Protein AF-A0A6I7WQ16-F1 (afdb_monomer)

Sequence (139 aa):
YTFLRNRENLTNKQEVSLAEMIDLYPTLGQAYRLKELFNDLWSMPDKVSAEAFLKQWCEEVEKSKISAFMKFVKTVRSHWSGIIHFVETKITNGILEGINSKVQLAKRRARGYRNINNFINILYFLCGKLKFDYPLYFT

Foldseek 3Di:
DLLPDQPVPDDPVSVVVVVVCCVVPVLVVLVSVLVNQVVCLLVQPALVSSVVSLVVSLVSQVVSVPPVVVVVSVVCVVCVVVSSVCSPPVDDCVVVVVLVVQLVVLCVVVVHDPDVVVSVVVSCVRPVVDDDPDDPDDD

Mean predicted aligned error: 8.02 Å

pLDDT: mean 89.47, std 9.98, range [49.44, 97.94]

Secondary structure (DSSP, 8-state):
--TTS-GGG--HHHHHHHHHHHHH-HHHHHHHHHHHHHHGGGG-SSHHHHHHHHHHHHHHHHHHT-HHHHHHHHHHHHTHHHHHHHHHH---THHHHHHHHHHHHHHHHTTS-SSHHHHHHHHHHHHS-----------

Structure (mmCIF, N/CA/C/O backbone):
data_AF-A0A6I7WQ16-F1
#
_entry.id   AF-A0A6I7WQ16-F1
#
loop_
_atom_site.group_PDB
_atom_site.id
_atom_site.type_symbol
_atom_site.label_atom_id
_atom_site.label_alt_id
_atom_site.label_comp_id
_atom_site.label_asym_id
_atom_site.label_entity_id
_atom_site.label_seq_id
_atom_site.pdbx_PDB_ins_code
_atom_site.Cartn_x
_atom_site.Cartn_y
_atom_site.Cartn_z
_atom_site.occupancy
_atom_site.B_iso_or_equiv
_atom_site.auth_seq_id
_atom_site.auth_comp_id
_atom_site.auth_asym_id
_atom_site.auth_atom_id
_atom_site.pdbx_PDB_model_num
ATOM 1 N N . TYR A 1 1 ? -16.586 13.324 -0.878 1.00 62.41 1 TYR A N 1
ATOM 2 C CA . TYR A 1 1 ? -16.132 12.051 -0.288 1.00 62.41 1 TYR A CA 1
ATOM 3 C C . TYR A 1 1 ? -15.267 12.328 0.934 1.00 62.41 1 TYR A C 1
ATOM 5 O O . TYR A 1 1 ? -14.096 12.641 0.769 1.00 62.41 1 TYR A O 1
ATOM 13 N N . THR A 1 2 ? -15.846 12.274 2.136 1.00 81.31 2 THR A N 1
ATOM 14 C CA . THR A 1 2 ? -15.153 12.599 3.400 1.00 81.31 2 THR A CA 1
ATOM 15 C C . THR A 1 2 ? -14.212 11.467 3.835 1.00 81.31 2 THR A C 1
ATOM 17 O O . THR A 1 2 ? -13.021 11.690 3.989 1.00 81.31 2 THR A O 1
ATOM 20 N N . PHE A 1 3 ? -14.696 10.222 3.879 1.00 80.44 3 PHE A N 1
ATOM 21 C CA . PHE A 1 3 ? -13.919 9.042 4.301 1.00 80.44 3 PHE A CA 1
ATOM 22 C C . PHE A 1 3 ? -12.762 8.629 3.370 1.00 80.44 3 PHE A C 1
ATOM 24 O O . PHE A 1 3 ? -11.858 7.900 3.780 1.00 80.44 3 PHE A O 1
ATOM 31 N N . LEU A 1 4 ? -12.789 9.062 2.105 1.00 81.12 4 LEU A N 1
ATOM 32 C CA . LEU A 1 4 ? -11.783 8.687 1.099 1.00 81.12 4 LEU A CA 1
ATOM 33 C C . LEU A 1 4 ? -10.587 9.644 1.048 1.00 81.12 4 LEU A C 1
ATOM 35 O O . LEU A 1 4 ? -9.618 9.363 0.351 1.00 81.12 4 LEU A O 1
ATOM 39 N N . ARG A 1 5 ? -10.647 10.775 1.756 1.00 82.56 5 ARG A N 1
ATOM 40 C CA . ARG A 1 5 ? -9.523 11.709 1.866 1.00 82.56 5 ARG A CA 1
ATOM 41 C C . ARG A 1 5 ? -8.640 11.333 3.052 1.00 82.56 5 ARG A C 1
ATOM 43 O O . ARG A 1 5 ? -9.115 10.707 3.997 1.00 82.56 5 ARG A O 1
ATOM 50 N N . ASN A 1 6 ? -7.361 11.699 2.990 1.00 82.44 6 ASN A N 1
ATOM 51 C CA . ASN A 1 6 ? -6.514 11.691 4.183 1.00 82.44 6 ASN A CA 1
ATOM 52 C C . ASN A 1 6 ? -7.039 12.742 5.154 1.00 82.44 6 ASN A C 1
ATOM 54 O O . ASN A 1 6 ? -7.468 13.814 4.713 1.00 82.44 6 ASN A O 1
ATOM 58 N N . ARG A 1 7 ? -6.964 12.448 6.452 1.00 84.19 7 ARG A N 1
ATOM 59 C CA . ARG A 1 7 ? -7.438 13.355 7.499 1.00 84.19 7 ARG A CA 1
ATOM 60 C C . ARG A 1 7 ? -6.824 14.754 7.394 1.00 84.19 7 ARG A C 1
ATOM 62 O O . ARG A 1 7 ? -7.542 15.737 7.489 1.00 84.19 7 ARG A O 1
ATOM 69 N N . GLU A 1 8 ? -5.533 14.827 7.079 1.00 84.75 8 GLU A N 1
ATOM 70 C CA . GLU A 1 8 ? -4.770 16.071 6.868 1.00 84.75 8 GLU A CA 1
ATOM 71 C C . GLU A 1 8 ? -5.319 16.980 5.748 1.00 84.75 8 GLU A C 1
ATOM 73 O O . GLU A 1 8 ? -5.040 18.172 5.719 1.00 84.75 8 GLU A O 1
ATOM 78 N N . ASN A 1 9 ? -6.110 16.423 4.824 1.00 87.81 9 ASN A N 1
ATOM 79 C CA . ASN A 1 9 ? -6.664 17.121 3.662 1.00 87.81 9 ASN A CA 1
ATOM 80 C C . ASN A 1 9 ? -8.165 17.434 3.814 1.00 87.81 9 ASN A C 1
ATOM 82 O O . ASN A 1 9 ? -8.837 17.784 2.832 1.00 87.81 9 ASN A O 1
ATOM 86 N N . LEU A 1 10 ? -8.724 17.243 5.011 1.00 88.44 10 LEU A N 1
ATOM 87 C CA . LEU A 1 10 ? -10.114 17.568 5.305 1.00 88.44 10 LEU A CA 1
ATOM 88 C C . LEU A 1 10 ? -10.255 19.054 5.632 1.00 88.44 10 LEU A C 1
ATOM 90 O O . LEU A 1 10 ? -9.430 19.653 6.311 1.00 88.44 10 LEU A O 1
ATOM 94 N N . THR A 1 11 ? -11.333 19.663 5.145 1.00 91.56 11 THR A N 1
ATOM 95 C CA . THR A 1 11 ? -11.734 20.994 5.614 1.00 91.56 11 THR A CA 1
ATOM 96 C C . THR A 1 11 ? -12.446 20.884 6.962 1.00 91.56 11 THR A C 1
ATOM 98 O O . THR A 1 11 ? -13.041 19.849 7.252 1.00 91.56 11 THR A O 1
ATOM 101 N N . ASN A 1 12 ? -12.514 21.970 7.737 1.00 90.88 12 ASN A N 1
ATOM 102 C CA . ASN A 1 12 ? -13.228 21.979 9.027 1.00 90.88 12 ASN A CA 1
ATOM 103 C C . ASN A 1 12 ? -14.669 21.441 8.917 1.00 90.88 12 ASN A C 1
ATOM 105 O O . ASN A 1 12 ? -15.123 20.673 9.757 1.00 90.88 12 ASN A O 1
ATOM 109 N N . LYS A 1 13 ? -15.390 21.785 7.838 1.00 91.50 13 LYS A N 1
ATOM 110 C CA . LYS A 1 13 ? -16.747 21.260 7.581 1.00 91.50 13 LYS A CA 1
ATOM 111 C C . LYS A 1 13 ? -16.756 19.743 7.364 1.00 91.50 13 LYS A C 1
ATOM 113 O O . LYS A 1 13 ? -17.695 19.064 7.763 1.00 91.50 13 LYS A O 1
ATOM 118 N N . GLN A 1 14 ? -15.731 19.220 6.696 1.00 90.75 14 GLN A N 1
ATOM 119 C CA . GLN A 1 14 ? -15.580 17.791 6.445 1.00 90.75 14 GLN A CA 1
ATOM 120 C C . GLN A 1 14 ? -15.173 17.033 7.709 1.00 90.75 14 GLN A C 1
ATOM 122 O O . GLN A 1 14 ? -15.649 15.920 7.893 1.00 90.75 14 GLN A O 1
ATOM 127 N N . GLU A 1 15 ? -14.354 17.619 8.583 1.00 89.94 15 GLU A N 1
ATOM 128 C CA . GLU A 1 15 ? -14.010 17.014 9.874 1.00 89.94 15 GLU A CA 1
ATOM 129 C C . GLU A 1 15 ? -15.222 16.891 10.798 1.00 89.94 15 GLU A C 1
ATOM 131 O O . GLU A 1 15 ? -15.435 15.826 11.372 1.00 89.94 15 GLU A O 1
ATOM 136 N N . VAL A 1 16 ? -16.054 17.935 10.889 1.00 91.50 16 VAL A N 1
ATOM 137 C CA . VAL A 1 16 ? -17.304 17.881 11.667 1.00 91.50 16 VAL A CA 1
ATOM 138 C C . VAL A 1 16 ? -18.223 16.789 11.121 1.00 91.50 16 VAL A C 1
ATOM 140 O O . VAL A 1 16 ? -18.650 15.909 11.860 1.00 91.50 16 VAL A O 1
ATOM 143 N N . SER A 1 17 ? -18.439 16.777 9.803 1.00 90.38 17 SER A N 1
ATOM 144 C CA . SER A 1 17 ? -19.248 15.742 9.152 1.00 90.38 17 SER A CA 1
ATOM 145 C C . SER A 1 17 ? -18.672 14.333 9.347 1.00 90.38 17 SER A C 1
ATOM 147 O O . SER A 1 17 ? -19.431 13.376 9.481 1.00 90.38 17 SER A O 1
ATOM 149 N N . LEU A 1 18 ? -17.344 14.184 9.367 1.00 90.94 18 LEU A N 1
ATOM 150 C CA . LEU A 1 18 ? -16.688 12.909 9.643 1.00 90.94 18 LEU A CA 1
ATOM 151 C C . LEU A 1 18 ? -16.977 12.445 11.073 1.00 90.94 18 LEU A C 1
ATOM 153 O O . LEU A 1 18 ? -17.331 11.285 11.255 1.00 90.94 18 LEU A O 1
ATOM 157 N N . ALA A 1 19 ? -16.835 13.333 12.059 1.00 90.50 19 ALA A N 1
ATOM 158 C CA . ALA A 1 19 ? -17.095 13.021 13.461 1.00 90.50 19 ALA A CA 1
ATOM 159 C C . ALA A 1 19 ? -18.548 12.567 13.667 1.00 90.50 19 ALA A C 1
ATOM 161 O O . ALA A 1 19 ? -18.779 11.485 14.199 1.00 90.50 19 ALA A O 1
ATOM 162 N N . GLU A 1 20 ? -19.511 13.315 13.122 1.00 92.12 20 GLU A N 1
ATOM 163 C CA . GLU A 1 20 ? -20.933 12.952 13.168 1.00 92.12 20 GLU A CA 1
ATOM 164 C C . GLU A 1 20 ? -21.195 11.568 12.554 1.00 92.12 20 GLU A C 1
ATOM 166 O O . GLU A 1 20 ? -21.919 10.748 13.115 1.00 92.12 20 GLU A O 1
ATOM 171 N N . MET A 1 21 ? -20.589 11.269 11.401 1.00 90.94 21 MET A N 1
ATOM 172 C CA . MET A 1 21 ? -20.777 9.977 10.737 1.00 90.94 21 MET A CA 1
ATOM 173 C C . MET A 1 21 ? -20.116 8.818 11.494 1.00 90.94 21 MET A C 1
ATOM 175 O O . MET A 1 21 ? -20.630 7.702 11.445 1.00 90.94 21 MET A O 1
ATOM 179 N N . ILE A 1 22 ? -18.988 9.051 12.167 1.00 92.81 22 ILE A N 1
ATOM 180 C CA . ILE A 1 22 ? -18.328 8.043 13.008 1.00 92.81 22 ILE A CA 1
ATOM 181 C C . ILE A 1 22 ? -19.221 7.683 14.200 1.00 92.81 22 ILE A C 1
ATOM 183 O O . ILE A 1 22 ? -19.373 6.494 14.490 1.00 92.81 22 ILE A O 1
ATOM 187 N N . ASP A 1 23 ? -19.851 8.681 14.821 1.00 92.00 23 ASP A N 1
ATOM 188 C CA . ASP A 1 23 ? -20.759 8.482 15.954 1.00 92.00 23 ASP A CA 1
ATOM 189 C C . ASP A 1 23 ? -22.047 7.760 15.533 1.00 92.00 23 ASP A C 1
ATOM 191 O O . ASP A 1 23 ? -22.491 6.823 16.198 1.00 92.00 23 ASP A O 1
ATOM 195 N N . LEU A 1 24 ? -22.629 8.145 14.392 1.00 94.25 24 LEU A N 1
ATOM 196 C CA . LEU A 1 24 ? -23.855 7.533 13.867 1.00 94.25 24 LEU A CA 1
ATOM 197 C C . LEU A 1 24 ? -23.642 6.107 13.341 1.00 94.25 24 LEU A C 1
ATOM 199 O O . LEU A 1 24 ? -24.557 5.284 13.394 1.00 94.25 24 LEU A O 1
ATOM 203 N N . TYR A 1 25 ? -22.449 5.802 12.820 1.00 94.19 25 TYR A N 1
ATOM 204 C CA . TYR A 1 25 ? -22.138 4.520 12.188 1.00 94.19 25 TYR A CA 1
ATOM 205 C C . TYR A 1 25 ? -20.853 3.908 12.772 1.00 94.19 25 TYR A C 1
ATOM 207 O O . TYR A 1 25 ? -19.799 3.941 12.128 1.00 94.19 25 TYR A O 1
ATOM 215 N N . PRO A 1 26 ? -20.922 3.246 13.943 1.00 91.88 26 PRO A N 1
ATOM 216 C CA . PRO A 1 26 ? -19.742 2.725 14.640 1.00 91.88 26 PRO A CA 1
ATOM 217 C C . PRO A 1 26 ? -18.888 1.763 13.803 1.00 91.88 26 PRO A C 1
ATOM 219 O O . PRO A 1 26 ? -17.659 1.802 13.852 1.00 91.88 26 PRO A O 1
ATOM 222 N N . THR A 1 27 ? -19.512 0.916 12.976 1.00 92.94 27 THR A N 1
ATOM 223 C CA . THR A 1 27 ? -18.785 0.015 12.063 1.00 92.94 27 THR A CA 1
ATOM 224 C C . THR A 1 27 ? -17.989 0.788 11.011 1.00 92.94 27 THR A C 1
ATOM 226 O O . THR A 1 27 ? -16.873 0.395 10.668 1.00 92.94 27 THR A O 1
ATOM 229 N N . LEU A 1 28 ? -18.538 1.897 10.512 1.00 91.88 28 LEU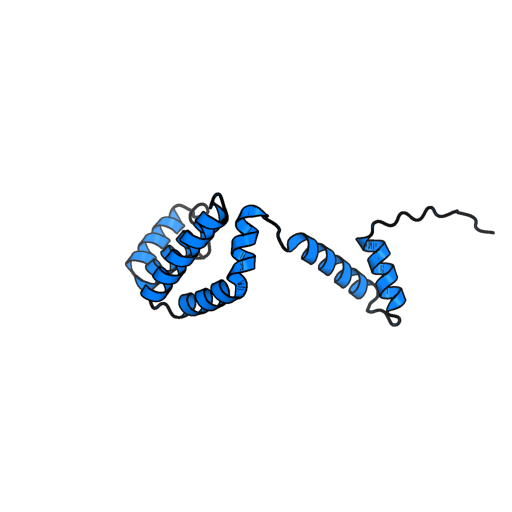 A N 1
ATOM 230 C CA . LEU A 1 28 ? -17.859 2.769 9.558 1.00 91.88 28 LEU A CA 1
ATOM 231 C C . LEU A 1 28 ? -16.724 3.540 10.236 1.00 91.88 28 LEU A C 1
ATOM 233 O O . LEU A 1 28 ? -15.642 3.652 9.663 1.00 91.88 28 LEU A O 1
ATOM 237 N N . GLY A 1 29 ? -16.929 3.986 11.477 1.00 92.75 29 GLY A N 1
ATOM 238 C CA . GLY A 1 29 ? -15.871 4.567 12.299 1.00 92.75 29 GLY A CA 1
ATOM 239 C C . GLY A 1 29 ? -14.713 3.604 12.547 1.00 92.75 29 GLY A C 1
ATOM 240 O O . GLY A 1 29 ? -13.551 3.964 12.351 1.00 92.75 29 GLY A O 1
ATOM 241 N N . GLN A 1 30 ? -15.014 2.344 12.868 1.00 94.12 30 GLN A N 1
ATOM 242 C CA . GLN A 1 30 ? -14.005 1.298 13.020 1.00 94.12 30 GLN A CA 1
ATOM 243 C C . GLN A 1 30 ? -13.237 1.051 11.714 1.00 94.12 30 GLN A C 1
ATOM 245 O O . GLN A 1 30 ? -12.009 0.958 11.738 1.00 94.12 30 GLN A O 1
ATOM 250 N N . ALA A 1 31 ? -13.938 0.978 10.577 1.00 93.75 31 ALA A N 1
ATOM 251 C CA . ALA A 1 31 ? -13.316 0.840 9.260 1.00 93.75 31 ALA A CA 1
ATOM 252 C C . ALA A 1 31 ? -12.390 2.023 8.944 1.00 93.75 31 ALA A C 1
ATOM 254 O O . ALA A 1 31 ? -11.259 1.828 8.500 1.00 93.75 31 ALA A O 1
ATOM 255 N N . TYR A 1 32 ? -12.850 3.248 9.207 1.00 92.81 32 TYR A N 1
ATOM 256 C CA . TYR A 1 32 ? -12.063 4.456 8.995 1.00 92.81 32 TYR A CA 1
ATOM 257 C C . TYR A 1 32 ? -10.793 4.454 9.849 1.00 92.81 32 TYR A C 1
ATOM 259 O O . TYR A 1 32 ? -9.706 4.651 9.313 1.00 92.81 32 TYR A O 1
ATOM 267 N N . ARG A 1 33 ? -10.906 4.130 11.144 1.00 93.00 33 ARG A N 1
ATOM 268 C CA . ARG A 1 33 ? -9.750 4.001 12.043 1.00 93.00 33 ARG A CA 1
ATOM 269 C C . ARG A 1 33 ? -8.723 3.003 11.507 1.00 93.00 33 ARG A C 1
ATOM 271 O O . ARG A 1 33 ? -7.540 3.314 11.481 1.00 93.00 33 ARG A O 1
ATOM 278 N N . LEU A 1 34 ? -9.164 1.820 11.073 1.00 95.25 34 LEU A N 1
ATOM 279 C CA . LEU A 1 34 ? -8.271 0.785 10.538 1.00 95.25 34 LEU A CA 1
ATOM 280 C C . LEU A 1 34 ? -7.574 1.229 9.245 1.00 95.25 34 LEU A C 1
ATOM 282 O O . LEU A 1 34 ? -6.403 0.904 9.050 1.00 95.25 34 LEU A O 1
ATOM 286 N N . LYS A 1 35 ? -8.277 1.970 8.380 1.00 93.75 35 LYS A N 1
ATOM 287 C CA . LYS A 1 35 ? -7.716 2.555 7.153 1.00 93.75 35 LYS A CA 1
ATOM 288 C C . LYS A 1 35 ? -6.671 3.624 7.462 1.00 93.75 35 LYS A C 1
ATOM 290 O O . LYS A 1 35 ? -5.607 3.587 6.860 1.00 93.75 35 LYS A O 1
ATOM 295 N N . GLU A 1 36 ? -6.951 4.538 8.389 1.00 92.25 36 GLU A N 1
ATOM 296 C CA . GLU A 1 36 ? -5.975 5.559 8.788 1.00 92.25 36 GLU A CA 1
ATOM 297 C C . GLU A 1 36 ? -4.746 4.915 9.435 1.00 92.25 36 GLU A C 1
ATOM 299 O O . GLU A 1 36 ? -3.634 5.203 9.013 1.00 92.25 36 GLU A O 1
ATOM 304 N N . LEU A 1 37 ? -4.942 3.967 10.360 1.00 94.12 37 LEU A N 1
ATOM 305 C CA . LEU A 1 37 ? -3.846 3.245 11.010 1.00 94.12 37 LEU A CA 1
ATOM 306 C C . LEU A 1 37 ? -2.944 2.543 9.986 1.00 94.12 37 LEU A C 1
ATOM 308 O O . LEU A 1 37 ? -1.731 2.579 10.113 1.00 94.12 37 LEU A O 1
ATOM 312 N N . PHE A 1 38 ? -3.508 1.940 8.934 1.00 95.12 38 PHE A N 1
ATOM 313 C CA . PHE A 1 38 ? -2.711 1.262 7.904 1.00 95.12 38 PHE A CA 1
ATOM 314 C C . PHE A 1 38 ? -1.670 2.179 7.238 1.00 95.12 38 PHE A C 1
ATOM 316 O O . PHE A 1 38 ? -0.617 1.695 6.830 1.00 95.12 38 PHE A O 1
ATOM 323 N N . ASN A 1 39 ? -1.929 3.489 7.141 1.00 92.25 39 ASN A N 1
ATOM 324 C CA . ASN A 1 39 ? -0.992 4.433 6.527 1.00 92.25 39 ASN A CA 1
ATOM 325 C C . ASN A 1 39 ? 0.310 4.595 7.324 1.00 92.25 39 ASN A C 1
ATOM 327 O O . ASN A 1 39 ? 1.339 4.910 6.724 1.00 92.25 39 ASN A O 1
ATOM 331 N N . ASP A 1 40 ? 0.297 4.318 8.631 1.00 93.31 40 ASP A N 1
ATOM 332 C CA . ASP A 1 40 ? 1.485 4.412 9.488 1.00 93.31 40 ASP A CA 1
ATOM 333 C C . ASP A 1 40 ? 2.579 3.418 9.071 1.00 93.31 40 ASP A C 1
ATOM 335 O O . ASP A 1 40 ? 3.765 3.669 9.293 1.00 93.31 40 ASP A O 1
ATOM 339 N N . LEU A 1 41 ? 2.204 2.334 8.377 1.00 95.38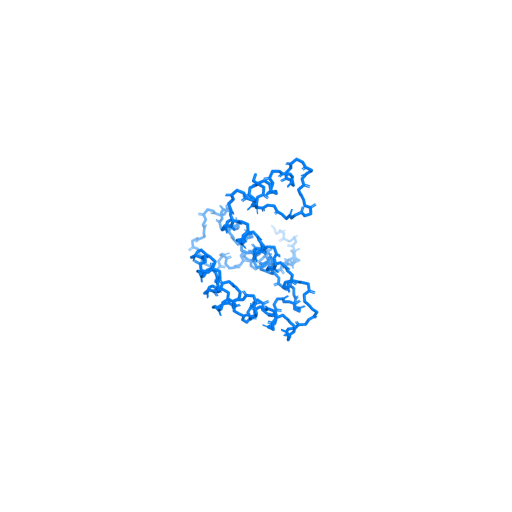 41 LEU A N 1
ATOM 340 C CA . LEU A 1 41 ? 3.128 1.362 7.788 1.00 95.38 41 LEU A CA 1
ATOM 341 C C . LEU A 1 41 ? 4.225 2.034 6.953 1.00 95.38 41 LEU A C 1
ATOM 343 O O . LEU A 1 41 ? 5.380 1.609 6.970 1.00 95.38 41 LEU A O 1
ATOM 347 N N . TRP A 1 42 ? 3.875 3.084 6.208 1.00 91.56 42 TRP A N 1
ATOM 348 C CA . TRP A 1 42 ? 4.797 3.738 5.279 1.00 91.56 42 TRP A CA 1
ATOM 349 C C . TRP A 1 42 ? 5.855 4.598 5.972 1.00 91.56 42 TRP A C 1
ATOM 351 O O . TRP A 1 42 ? 6.882 4.903 5.353 1.00 91.56 42 TRP A O 1
ATOM 361 N N . SER A 1 43 ? 5.620 4.927 7.242 1.00 92.19 43 SER A N 1
ATOM 362 C CA . SER A 1 43 ? 6.501 5.705 8.114 1.00 92.19 43 SER A CA 1
ATOM 363 C C . SER A 1 43 ? 7.377 4.825 9.013 1.00 92.19 43 SER A C 1
ATOM 365 O O . SER A 1 43 ? 8.142 5.354 9.817 1.00 92.19 43 SER A O 1
ATOM 367 N N . MET A 1 44 ? 7.281 3.494 8.897 1.00 95.06 44 MET A N 1
ATOM 368 C CA . MET A 1 44 ? 8.103 2.569 9.679 1.00 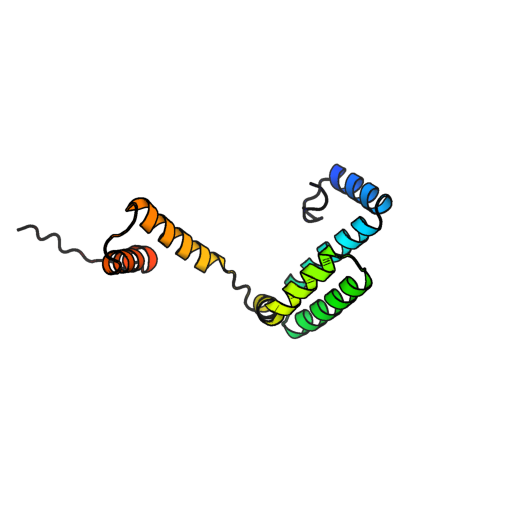95.06 44 MET A CA 1
ATOM 369 C C . MET A 1 44 ? 9.590 2.699 9.308 1.00 95.06 44 MET A C 1
ATOM 371 O O . MET A 1 44 ? 9.909 2.829 8.122 1.00 95.06 44 MET A O 1
ATOM 375 N N . PRO A 1 45 ? 10.503 2.658 10.298 1.00 93.31 45 PRO A N 1
ATOM 376 C CA . PRO A 1 45 ? 11.922 2.943 10.076 1.00 93.31 45 PRO A CA 1
ATOM 377 C C . PRO A 1 45 ? 12.660 1.829 9.324 1.00 93.31 45 PRO A C 1
ATOM 379 O O . PRO A 1 45 ? 13.615 2.104 8.602 1.00 93.31 45 PRO A O 1
ATOM 382 N N . ASP A 1 46 ? 12.223 0.581 9.482 1.00 94.56 46 ASP A N 1
ATOM 383 C CA . ASP A 1 46 ? 12.884 -0.603 8.939 1.00 94.56 46 ASP A CA 1
ATOM 384 C C . ASP A 1 46 ? 11.882 -1.747 8.701 1.00 94.56 46 ASP A C 1
ATOM 386 O O . ASP A 1 46 ? 10.723 -1.696 9.134 1.00 94.56 46 ASP A O 1
ATOM 390 N N . LYS A 1 47 ? 12.331 -2.799 8.005 1.00 95.75 4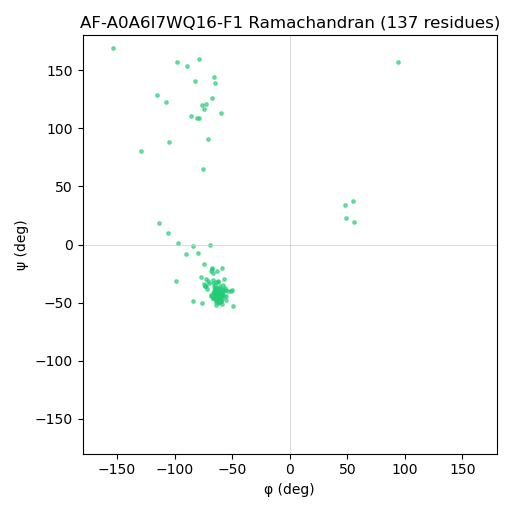7 LYS A N 1
ATOM 391 C CA . LYS A 1 47 ? 11.500 -3.969 7.678 1.00 95.75 47 LYS A CA 1
ATOM 392 C C . LYS A 1 47 ? 10.974 -4.714 8.900 1.00 95.75 47 LYS A C 1
ATOM 394 O O . LYS A 1 47 ? 9.835 -5.165 8.861 1.00 95.75 47 LYS A O 1
ATOM 399 N N . VAL A 1 48 ? 11.767 -4.846 9.962 1.00 96.62 48 VAL A N 1
ATOM 400 C CA . VAL A 1 48 ? 11.371 -5.582 11.173 1.00 96.62 48 VAL A CA 1
ATOM 401 C C . VAL A 1 48 ? 10.232 -4.844 11.869 1.00 96.62 48 VAL A C 1
ATOM 403 O O . VAL A 1 48 ? 9.207 -5.448 12.193 1.00 96.62 48 VAL A O 1
ATOM 406 N N . SER A 1 49 ? 10.370 -3.526 12.019 1.00 96.69 49 SER A N 1
ATOM 407 C CA . SER A 1 49 ? 9.317 -2.660 12.559 1.00 96.69 49 SER A CA 1
ATOM 408 C C . SER A 1 49 ? 8.038 -2.733 11.716 1.00 96.69 49 SER A C 1
ATOM 410 O O . SER A 1 49 ? 6.940 -2.885 12.255 1.00 96.69 49 SER A O 1
ATOM 412 N N . ALA A 1 50 ? 8.170 -2.704 10.386 1.00 97.06 50 ALA A N 1
ATOM 413 C CA . ALA A 1 50 ? 7.035 -2.824 9.477 1.00 97.06 50 ALA A CA 1
ATOM 414 C C . ALA A 1 50 ? 6.344 -4.192 9.532 1.00 97.06 50 ALA A C 1
ATOM 416 O O . ALA A 1 50 ? 5.117 -4.250 9.497 1.00 97.06 50 ALA A O 1
ATOM 417 N N . GLU A 1 51 ? 7.095 -5.289 9.638 1.00 97.50 51 GLU A N 1
ATOM 418 C CA . GLU A 1 51 ? 6.537 -6.638 9.773 1.00 97.50 51 GLU A CA 1
ATOM 419 C C . GLU A 1 51 ? 5.748 -6.794 11.069 1.00 97.50 51 GLU A C 1
ATOM 421 O O . GLU A 1 51 ? 4.619 -7.294 11.048 1.00 97.50 51 GLU A O 1
ATOM 426 N N . ALA A 1 52 ? 6.317 -6.335 12.187 1.00 97.75 52 ALA A N 1
ATOM 427 C CA . ALA A 1 52 ? 5.655 -6.361 13.485 1.00 97.75 52 ALA A CA 1
ATOM 428 C C . ALA A 1 52 ? 4.353 -5.548 13.454 1.00 97.75 52 ALA A C 1
ATOM 430 O O . ALA A 1 52 ? 3.292 -6.056 13.832 1.00 97.75 52 ALA A O 1
ATOM 431 N N . PHE A 1 53 ? 4.420 -4.325 12.921 1.00 97.88 53 PHE A N 1
ATOM 432 C CA . PHE A 1 53 ? 3.262 -3.455 12.752 1.00 97.88 53 PHE A CA 1
ATOM 433 C C . PHE A 1 53 ? 2.184 -4.095 11.868 1.00 97.88 53 PHE A C 1
ATOM 435 O O . PHE A 1 53 ? 1.020 -4.186 12.261 1.00 97.88 53 PHE A O 1
ATOM 442 N N . LEU A 1 54 ? 2.558 -4.578 10.679 1.00 97.50 54 LEU A N 1
ATOM 443 C CA . LEU A 1 54 ? 1.615 -5.124 9.704 1.00 97.50 54 LEU A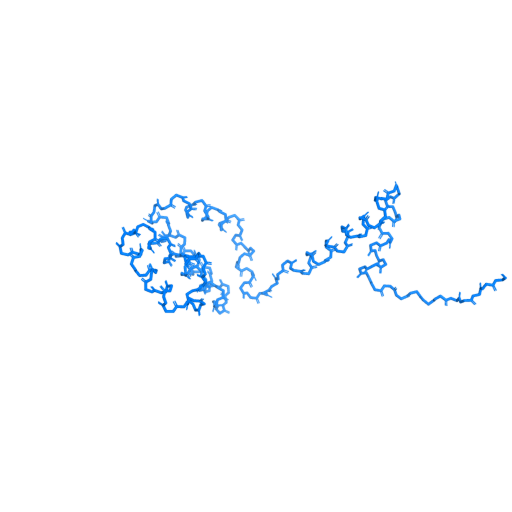 CA 1
ATOM 444 C C . LEU A 1 54 ? 0.929 -6.388 10.229 1.00 97.50 54 LEU A C 1
ATOM 446 O O . LEU A 1 54 ? -0.257 -6.605 9.966 1.00 97.50 54 LEU A O 1
ATOM 450 N N . LYS A 1 55 ? 1.652 -7.205 11.006 1.00 97.88 55 LYS A N 1
ATOM 451 C CA . LYS A 1 55 ? 1.095 -8.387 11.666 1.00 97.88 55 LYS A CA 1
ATOM 452 C C . LYS A 1 55 ? 0.028 -7.989 12.682 1.00 97.88 55 LYS A C 1
ATOM 454 O O . LYS A 1 55 ? -1.097 -8.479 12.588 1.00 97.88 55 LYS A O 1
ATOM 459 N N . GLN A 1 56 ? 0.352 -7.064 13.585 1.00 97.75 56 GLN A N 1
ATOM 460 C CA . GLN A 1 56 ? -0.592 -6.560 14.583 1.00 97.75 56 GLN A CA 1
ATOM 461 C C . GLN A 1 56 ? -1.822 -5.928 13.920 1.00 97.75 56 GLN A C 1
ATOM 463 O O . GLN A 1 56 ? -2.957 -6.194 14.313 1.00 97.75 56 GLN A O 1
ATOM 468 N N . TRP A 1 57 ? -1.612 -5.138 12.868 1.00 97.94 57 TRP A N 1
ATOM 469 C CA . TRP A 1 57 ? -2.701 -4.525 12.119 1.00 97.94 57 TRP A CA 1
ATOM 470 C C . TRP A 1 57 ? -3.632 -5.576 11.488 1.00 97.94 57 TRP A C 1
ATOM 472 O O . TRP A 1 57 ? -4.854 -5.445 11.574 1.00 97.94 57 TRP A O 1
ATOM 482 N N . CYS A 1 58 ? -3.088 -6.658 10.914 1.00 97.62 58 CYS A N 1
ATOM 483 C CA . CYS A 1 58 ? -3.902 -7.751 10.371 1.00 97.62 58 CYS A CA 1
ATOM 484 C C . CYS A 1 58 ? -4.754 -8.432 11.455 1.00 97.62 58 CYS A C 1
ATOM 486 O O . CYS A 1 58 ? -5.923 -8.730 11.209 1.00 97.62 58 CYS A O 1
ATOM 488 N N . GLU A 1 59 ? -4.197 -8.654 12.647 1.00 96.94 59 GLU A N 1
ATOM 489 C CA . GLU A 1 59 ? -4.925 -9.235 13.783 1.00 96.94 59 GLU A CA 1
ATOM 490 C C . GLU A 1 59 ? -6.073 -8.320 14.248 1.00 96.94 59 GLU A C 1
ATOM 492 O O . GLU A 1 59 ? -7.189 -8.784 14.486 1.00 96.94 59 GLU A O 1
ATOM 497 N N . GLU A 1 60 ? -5.842 -7.006 14.323 1.00 96.44 60 GLU A N 1
ATOM 498 C CA . GLU A 1 60 ? -6.875 -6.018 14.669 1.00 96.44 60 GLU A CA 1
ATOM 499 C C . GLU A 1 60 ? -8.013 -5.973 13.640 1.00 96.44 60 GLU A C 1
ATOM 501 O O . GLU A 1 60 ? -9.196 -5.875 13.992 1.00 96.44 60 GLU A O 1
ATOM 506 N N . VAL A 1 61 ? -7.681 -6.102 12.355 1.00 96.75 61 VAL A N 1
ATOM 507 C CA . VAL A 1 61 ? -8.680 -6.210 11.291 1.00 96.75 61 VAL A CA 1
ATOM 508 C C . VAL A 1 61 ? -9.515 -7.479 11.437 1.00 96.75 61 VAL A C 1
ATOM 510 O O . VAL A 1 61 ? -10.740 -7.414 11.319 1.00 96.75 61 VAL A O 1
ATOM 513 N N . GLU A 1 62 ? -8.898 -8.626 11.707 1.00 94.94 62 GLU A N 1
ATOM 514 C CA . GLU A 1 62 ? -9.622 -9.890 11.883 1.00 94.94 62 GLU A CA 1
ATOM 515 C C . GLU A 1 62 ? -10.584 -9.825 13.081 1.00 94.94 62 GLU A C 1
ATOM 517 O O . GLU A 1 62 ? -11.742 -10.239 12.965 1.00 94.94 62 GLU A O 1
ATOM 522 N N . LYS A 1 63 ? -10.171 -9.193 14.190 1.00 95.56 63 LYS A N 1
ATOM 523 C CA . LYS A 1 63 ? -11.038 -8.934 15.356 1.00 95.56 63 LYS A CA 1
ATOM 524 C C . LYS A 1 63 ? -12.227 -8.025 15.031 1.00 95.56 63 LYS A C 1
ATOM 526 O O . LYS A 1 63 ? -13.297 -8.200 15.611 1.00 95.56 63 LYS A O 1
ATOM 531 N N . SER A 1 64 ? -12.072 -7.084 14.094 1.00 94.06 64 SER A N 1
ATOM 532 C CA . SER A 1 64 ? -13.142 -6.150 13.705 1.00 94.06 64 SER A CA 1
ATOM 533 C C . SER A 1 64 ? -14.324 -6.816 12.990 1.00 94.06 64 SER A C 1
ATOM 535 O O . SER A 1 64 ? -15.409 -6.239 12.944 1.00 94.06 64 SER A O 1
ATOM 537 N N . LYS A 1 65 ? -14.125 -8.014 12.414 1.00 93.06 65 LYS A N 1
ATOM 538 C CA . LYS A 1 65 ? -15.125 -8.773 11.634 1.00 93.06 65 LYS A CA 1
ATOM 539 C C . LYS A 1 65 ? -15.728 -8.012 10.440 1.00 93.06 65 LYS A C 1
ATOM 541 O O . LYS A 1 65 ? -16.763 -8.408 9.905 1.00 93.06 65 LYS A O 1
ATOM 546 N N . ILE A 1 66 ? -15.066 -6.958 9.956 1.00 96.00 66 ILE A N 1
ATOM 547 C CA . ILE A 1 66 ? -15.504 -6.199 8.778 1.00 96.00 66 ILE A CA 1
ATOM 548 C C . ILE A 1 66 ? -15.114 -6.974 7.514 1.00 96.00 66 ILE A C 1
ATOM 550 O O . ILE A 1 66 ? -13.942 -7.055 7.145 1.00 96.00 66 ILE A O 1
ATOM 554 N N . SER A 1 67 ? -16.105 -7.543 6.822 1.00 94.81 67 SER A N 1
ATOM 555 C CA . SER A 1 67 ? -15.893 -8.469 5.695 1.00 94.81 67 SER A CA 1
ATOM 556 C C . SER A 1 67 ? -15.024 -7.901 4.567 1.00 94.81 67 SER A C 1
ATOM 558 O O . SER A 1 67 ? -14.174 -8.612 4.028 1.00 94.81 67 SER A O 1
ATOM 560 N N . ALA A 1 68 ? -15.189 -6.618 4.236 1.00 94.19 68 ALA A N 1
ATOM 561 C CA . ALA A 1 68 ? -14.376 -5.935 3.232 1.00 94.19 68 ALA A CA 1
ATOM 562 C C . ALA A 1 68 ? -12.892 -5.863 3.635 1.00 94.19 68 ALA A C 1
ATOM 564 O O . ALA A 1 68 ? -12.016 -6.145 2.820 1.00 94.19 68 ALA A O 1
ATOM 565 N N . PHE A 1 69 ? -12.606 -5.569 4.904 1.00 95.56 69 PHE A N 1
ATOM 566 C CA . PHE A 1 69 ? -11.237 -5.494 5.413 1.00 95.56 69 PHE A CA 1
ATOM 567 C C . PHE A 1 69 ? -10.605 -6.879 5.570 1.00 95.56 69 PHE A C 1
ATOM 569 O O . PHE A 1 69 ? -9.435 -7.052 5.247 1.00 95.56 69 PHE A O 1
ATOM 576 N N . MET A 1 70 ? -11.376 -7.901 5.952 1.00 95.75 70 MET A N 1
ATOM 577 C CA . MET A 1 70 ? -10.877 -9.282 5.963 1.00 95.75 70 MET A CA 1
ATOM 578 C C . MET A 1 70 ? -10.464 -9.756 4.561 1.00 95.75 70 MET A C 1
ATOM 580 O O . MET A 1 70 ? -9.465 -10.460 4.415 1.00 95.75 70 MET A O 1
ATOM 584 N N . LYS A 1 71 ? -11.193 -9.358 3.507 1.00 96.62 71 LYS A N 1
ATOM 585 C CA . LYS A 1 71 ? -10.762 -9.604 2.118 1.00 96.62 71 LYS A CA 1
ATOM 586 C C . LYS A 1 71 ? -9.451 -8.881 1.810 1.00 96.62 71 LYS A C 1
ATOM 588 O O . LYS A 1 71 ? -8.564 -9.484 1.219 1.00 96.62 71 LYS A O 1
ATOM 593 N N . PHE A 1 72 ? -9.313 -7.632 2.247 1.00 96.25 72 PHE A N 1
ATOM 594 C CA . PHE A 1 72 ? -8.088 -6.861 2.049 1.00 96.25 72 PHE A CA 1
ATOM 595 C C . PHE A 1 72 ? -6.878 -7.474 2.777 1.00 96.25 72 PHE A C 1
ATOM 597 O O . PHE A 1 72 ? -5.816 -7.587 2.174 1.00 96.25 72 PHE A O 1
ATOM 604 N N . VAL A 1 73 ? -7.040 -7.996 4.000 1.00 96.94 73 VAL A N 1
ATOM 605 C CA . VAL A 1 73 ? -5.977 -8.733 4.715 1.00 96.94 73 VAL A CA 1
ATOM 606 C C . VAL A 1 73 ? -5.479 -9.939 3.920 1.00 96.94 73 VAL A C 1
ATOM 608 O O . VAL A 1 73 ? -4.277 -10.194 3.890 1.00 96.94 73 VAL A O 1
ATOM 611 N N . LYS A 1 74 ? -6.363 -10.670 3.227 1.00 96.94 74 LYS A N 1
ATOM 612 C CA . LYS A 1 74 ? -5.934 -11.778 2.354 1.00 96.94 74 LYS A CA 1
ATOM 613 C C . LYS A 1 74 ? -5.002 -11.288 1.244 1.00 96.94 74 LYS A C 1
ATOM 615 O O . LYS A 1 74 ? -3.979 -11.920 1.003 1.00 96.94 74 LYS A O 1
ATOM 620 N N . THR A 1 75 ? -5.321 -10.149 0.631 1.00 97.38 75 THR A N 1
ATOM 621 C CA . THR A 1 75 ? -4.467 -9.502 -0.377 1.00 97.38 75 THR A CA 1
ATOM 622 C C . THR A 1 75 ? -3.146 -9.014 0.221 1.00 97.38 75 THR A C 1
ATOM 624 O O . THR A 1 75 ? -2.088 -9.215 -0.366 1.00 97.38 75 THR A O 1
ATOM 627 N N . VAL A 1 76 ? -3.172 -8.407 1.409 1.00 96.75 76 VAL A N 1
ATOM 628 C CA . VAL A 1 76 ? -1.949 -7.978 2.109 1.00 96.75 76 VAL A CA 1
ATOM 629 C C . VAL A 1 76 ? -1.031 -9.174 2.354 1.00 96.75 76 VAL A C 1
ATOM 631 O O . VAL A 1 76 ? 0.150 -9.123 2.024 1.00 96.75 76 VAL A O 1
ATOM 634 N N . ARG A 1 77 ? -1.577 -10.291 2.849 1.00 97.06 77 ARG A N 1
ATOM 635 C CA . ARG A 1 77 ? -0.815 -11.524 3.087 1.00 97.06 77 ARG A CA 1
ATOM 636 C C . ARG A 1 77 ? -0.254 -12.129 1.799 1.00 97.06 77 ARG A C 1
ATOM 638 O O . ARG A 1 77 ? 0.886 -12.582 1.809 1.00 97.06 77 ARG A O 1
ATOM 645 N N . SER A 1 78 ? -0.992 -12.106 0.685 1.00 97.75 78 SER A N 1
ATOM 646 C CA . SER A 1 78 ? -0.481 -12.618 -0.598 1.00 97.75 78 SER A CA 1
ATOM 647 C C . SER A 1 78 ? 0.648 -11.767 -1.187 1.00 97.75 78 SER A C 1
ATOM 649 O O . SER A 1 78 ? 1.439 -12.272 -1.978 1.00 97.75 78 SER A O 1
ATOM 651 N N . HIS A 1 79 ? 0.740 -10.492 -0.800 1.00 95.56 79 HIS A N 1
ATOM 652 C CA . HIS A 1 79 ? 1.759 -9.549 -1.269 1.00 95.56 79 HIS A CA 1
ATOM 653 C C . HIS A 1 79 ? 2.737 -9.109 -0.169 1.00 95.56 79 HIS A C 1
ATOM 655 O O . HIS A 1 79 ? 3.435 -8.108 -0.336 1.00 95.56 79 HIS A O 1
ATOM 661 N N . TRP A 1 80 ? 2.816 -9.866 0.930 1.00 95.94 80 TRP A N 1
ATOM 662 C CA . TRP A 1 80 ? 3.553 -9.503 2.143 1.00 95.94 80 TRP A CA 1
ATOM 663 C C . TRP A 1 80 ? 4.984 -9.042 1.862 1.00 95.94 80 TRP A C 1
ATOM 665 O O . TRP A 1 80 ? 5.372 -7.936 2.229 1.00 95.94 80 TRP A O 1
ATOM 675 N N . SER A 1 81 ? 5.754 -9.857 1.138 1.00 93.81 81 SER A N 1
ATOM 676 C CA . SER A 1 81 ? 7.159 -9.572 0.832 1.00 93.81 81 SER A CA 1
ATOM 677 C C . SER A 1 81 ? 7.345 -8.258 0.074 1.00 93.81 81 SER A C 1
ATOM 679 O O . SER A 1 81 ? 8.244 -7.488 0.400 1.00 93.81 81 SER A O 1
ATOM 681 N N . GLY A 1 82 ? 6.481 -7.968 -0.903 1.00 92.81 82 GLY A N 1
ATOM 682 C CA . GLY A 1 82 ? 6.532 -6.728 -1.675 1.00 92.81 82 GLY A CA 1
ATOM 683 C C . GLY A 1 82 ? 6.212 -5.500 -0.825 1.00 92.81 82 GLY A C 1
ATOM 684 O O . GLY A 1 82 ? 6.908 -4.492 -0.919 1.00 92.81 82 GLY A O 1
ATOM 685 N N . ILE A 1 83 ? 5.204 -5.606 0.046 1.00 94.38 83 ILE A N 1
ATOM 686 C CA . ILE A 1 83 ? 4.803 -4.530 0.96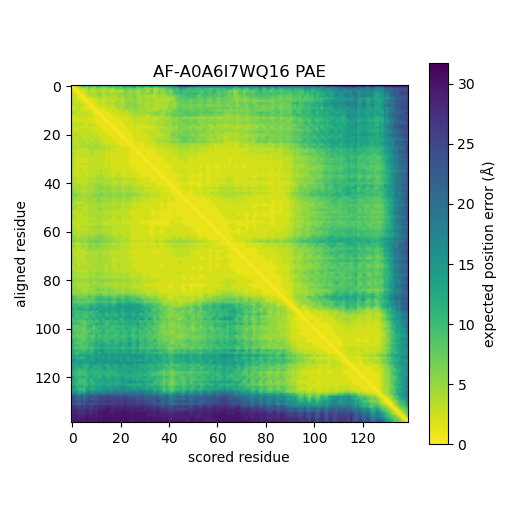2 1.00 94.38 83 ILE A CA 1
ATOM 687 C C . ILE A 1 83 ? 5.943 -4.199 1.933 1.00 94.38 83 ILE A C 1
ATOM 689 O O . ILE A 1 83 ? 6.316 -3.036 2.068 1.00 94.38 83 ILE A O 1
ATOM 693 N N . ILE A 1 84 ? 6.541 -5.213 2.560 1.00 95.44 84 ILE A N 1
ATOM 694 C CA . ILE A 1 84 ? 7.656 -5.032 3.499 1.00 95.44 84 ILE A CA 1
ATOM 695 C C . ILE A 1 84 ? 8.900 -4.495 2.787 1.00 95.44 84 ILE A C 1
ATOM 697 O O . ILE A 1 84 ? 9.557 -3.577 3.272 1.00 95.44 84 ILE A O 1
ATOM 701 N N . HIS A 1 85 ? 9.216 -5.004 1.596 1.00 92.62 85 HIS A N 1
ATOM 702 C CA . HIS A 1 85 ? 10.362 -4.524 0.827 1.00 92.62 85 HIS A CA 1
ATOM 703 C C . HIS A 1 85 ? 10.218 -3.062 0.386 1.00 92.62 85 HIS A C 1
ATOM 705 O O . HIS A 1 85 ? 11.213 -2.334 0.303 1.00 92.62 85 HIS A O 1
ATOM 711 N N . PHE A 1 86 ? 8.989 -2.614 0.131 1.00 91.50 86 PHE A N 1
ATOM 712 C CA . PHE A 1 86 ? 8.715 -1.229 -0.225 1.00 91.50 86 PHE A CA 1
ATOM 713 C C . PHE A 1 86 ? 9.092 -0.249 0.891 1.00 91.50 86 PHE A C 1
ATOM 715 O O . PHE A 1 86 ? 9.523 0.858 0.582 1.00 91.50 86 PHE A O 1
ATOM 722 N N . VAL A 1 87 ? 8.991 -0.642 2.166 1.00 90.81 87 VAL A N 1
ATOM 723 C CA . VAL A 1 87 ? 9.287 0.235 3.315 1.00 90.81 87 VAL A CA 1
ATOM 724 C C . VAL A 1 87 ? 10.698 0.816 3.232 1.00 90.81 87 VAL A C 1
ATOM 726 O O . VAL A 1 87 ? 10.847 2.024 3.397 1.00 90.81 87 VAL A O 1
ATOM 729 N N . GLU A 1 88 ? 11.693 -0.006 2.898 1.00 87.06 88 GLU A N 1
ATOM 730 C CA . GLU A 1 88 ? 13.086 0.430 2.730 1.00 87.06 88 GLU A CA 1
ATOM 731 C C . GLU A 1 88 ? 13.358 0.997 1.341 1.00 87.06 88 GLU A C 1
ATOM 733 O O . GLU A 1 88 ? 13.965 2.054 1.195 1.00 87.06 88 GLU A O 1
ATOM 738 N N . THR A 1 89 ? 12.942 0.276 0.300 1.00 87.88 89 THR A N 1
ATOM 739 C CA . THR A 1 89 ? 13.384 0.605 -1.059 1.00 87.88 89 THR A CA 1
ATOM 740 C C . THR A 1 89 ? 12.661 1.805 -1.648 1.00 87.88 89 THR A C 1
ATOM 742 O O . THR A 1 89 ? 13.206 2.469 -2.527 1.00 87.88 89 THR A O 1
ATOM 745 N N . LYS A 1 90 ? 11.420 2.059 -1.206 1.00 85.31 90 LYS A N 1
ATOM 746 C CA . LYS A 1 90 ? 10.489 3.040 -1.784 1.00 85.31 90 LYS A CA 1
ATOM 747 C C . LYS A 1 90 ? 10.363 2.922 -3.315 1.00 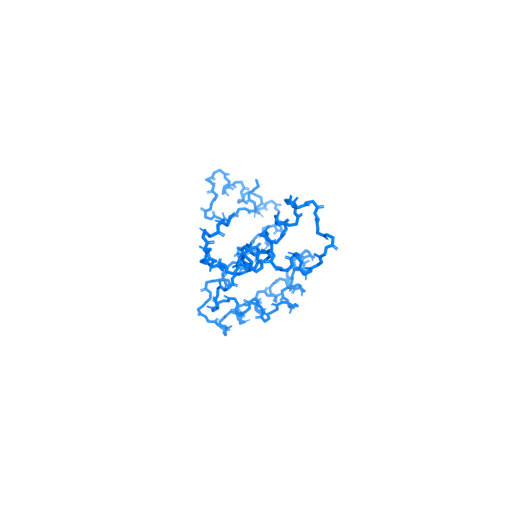85.31 90 LYS A C 1
ATOM 749 O O . LYS A 1 90 ? 9.968 3.875 -3.988 1.00 85.31 90 LYS A O 1
ATOM 754 N N . ILE A 1 91 ? 10.684 1.753 -3.884 1.00 83.81 91 ILE A N 1
ATOM 755 C CA . ILE A 1 91 ? 10.616 1.513 -5.326 1.00 83.81 91 ILE A CA 1
ATOM 756 C C . ILE A 1 91 ? 9.151 1.372 -5.713 1.00 83.81 91 ILE A C 1
ATOM 758 O O . ILE A 1 91 ? 8.461 0.447 -5.292 1.00 83.81 91 ILE A O 1
ATOM 762 N N . THR A 1 92 ? 8.675 2.296 -6.540 1.00 81.06 92 THR A N 1
ATOM 763 C CA . THR A 1 92 ? 7.318 2.261 -7.084 1.00 81.06 92 THR A CA 1
ATOM 764 C C . THR A 1 92 ? 7.317 1.660 -8.488 1.00 81.06 92 THR A C 1
ATOM 766 O O . THR A 1 92 ? 8.301 1.743 -9.226 1.00 81.06 92 THR A O 1
ATOM 769 N N . ASN A 1 93 ? 6.170 1.127 -8.914 1.00 81.88 93 ASN A N 1
ATOM 770 C CA . ASN A 1 93 ? 5.972 0.686 -10.299 1.00 81.88 93 ASN A CA 1
ATOM 771 C C . ASN A 1 93 ? 5.917 1.846 -11.310 1.00 81.88 93 ASN A C 1
ATOM 773 O O . ASN A 1 93 ? 5.818 1.588 -12.507 1.00 81.88 93 ASN A O 1
ATOM 777 N N . GLY A 1 94 ? 6.032 3.109 -10.882 1.00 84.88 94 GLY A N 1
ATOM 778 C CA . GLY A 1 94 ? 5.880 4.275 -11.757 1.00 84.88 94 GLY A CA 1
ATOM 779 C C . GLY A 1 94 ? 6.849 4.292 -12.945 1.00 84.88 94 GLY A C 1
ATOM 780 O O . GLY A 1 94 ? 6.471 4.679 -14.050 1.00 84.88 94 GLY A O 1
ATOM 781 N N . ILE A 1 95 ? 8.083 3.801 -12.770 1.00 85.12 95 ILE A N 1
ATOM 782 C CA . ILE A 1 95 ? 9.043 3.671 -13.882 1.00 85.12 95 ILE A CA 1
ATOM 783 C C . ILE A 1 95 ? 8.549 2.640 -14.906 1.00 85.12 95 ILE A C 1
ATOM 785 O O . ILE A 1 95 ? 8.554 2.908 -16.111 1.00 85.12 95 ILE A O 1
ATOM 789 N N . LEU A 1 96 ? 8.090 1.477 -14.435 1.00 87.25 96 LEU A N 1
ATOM 790 C CA . LEU A 1 96 ? 7.559 0.411 -15.286 1.00 87.25 96 LEU A CA 1
ATOM 791 C C . LEU A 1 96 ? 6.282 0.861 -16.007 1.00 87.25 96 LEU A C 1
ATOM 793 O O . LEU A 1 96 ? 6.134 0.616 -17.203 1.00 87.25 96 LEU A O 1
ATOM 797 N N . GLU A 1 97 ? 5.395 1.581 -15.321 1.00 90.00 97 GLU A N 1
ATOM 798 C CA . GLU A 1 97 ? 4.187 2.178 -15.899 1.00 90.00 97 GLU A CA 1
ATOM 799 C C . GLU A 1 97 ? 4.516 3.236 -16.957 1.00 90.00 97 GLU A C 1
ATOM 801 O O . GLU A 1 97 ? 3.883 3.275 -18.017 1.00 90.00 97 GLU A O 1
ATOM 806 N N . GLY A 1 98 ? 5.541 4.057 -16.717 1.00 90.00 98 GLY A N 1
ATOM 807 C CA . GLY A 1 98 ? 6.042 5.028 -17.685 1.00 90.00 98 GLY A CA 1
ATOM 808 C C . GLY A 1 98 ? 6.568 4.356 -18.954 1.00 90.00 98 GLY A C 1
ATOM 809 O O . GLY A 1 98 ? 6.251 4.785 -20.067 1.00 90.00 98 GLY A O 1
ATOM 810 N N . ILE A 1 99 ? 7.321 3.262 -18.808 1.00 89.94 99 ILE A N 1
ATOM 811 C CA . ILE A 1 99 ? 7.782 2.447 -19.940 1.00 89.94 99 ILE A CA 1
ATOM 812 C C . ILE A 1 99 ? 6.588 1.817 -20.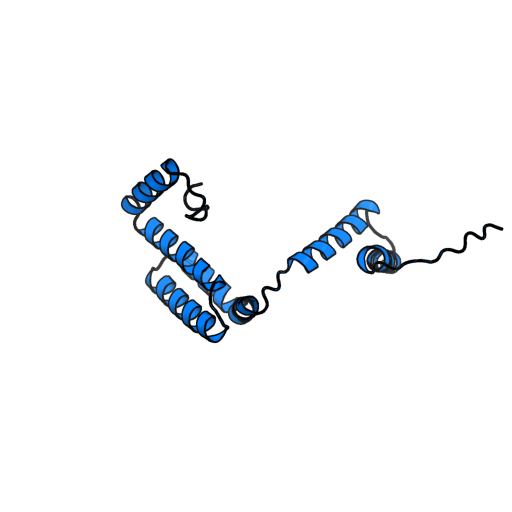663 1.00 89.94 99 ILE A C 1
ATOM 814 O O . ILE A 1 99 ? 6.471 1.965 -21.879 1.00 89.94 99 ILE A O 1
ATOM 818 N N . ASN A 1 100 ? 5.661 1.184 -19.943 1.00 92.62 100 ASN A N 1
ATOM 819 C CA . ASN A 1 100 ? 4.481 0.558 -20.541 1.00 92.62 100 ASN A CA 1
ATOM 820 C C . ASN A 1 100 ? 3.628 1.584 -21.310 1.00 92.62 100 ASN A C 1
ATOM 822 O O . ASN A 1 100 ? 3.182 1.326 -22.426 1.00 92.62 100 ASN A O 1
ATOM 826 N N . SER A 1 101 ? 3.487 2.798 -20.777 1.00 94.62 101 SER A N 1
ATOM 827 C CA . SER A 1 101 ? 2.798 3.902 -21.453 1.00 94.62 101 SER A CA 1
ATOM 828 C C . SER A 1 101 ? 3.474 4.283 -22.774 1.00 94.62 101 SER A C 1
ATOM 830 O O . SER A 1 101 ? 2.789 4.453 -23.786 1.00 94.62 101 SER A O 1
ATOM 832 N N . LYS A 1 102 ? 4.814 4.349 -22.815 1.00 92.69 102 LYS A N 1
ATOM 833 C CA . LYS A 1 102 ? 5.570 4.570 -24.064 1.00 92.69 102 LYS A CA 1
ATOM 834 C C . LYS A 1 102 ? 5.369 3.431 -25.063 1.00 92.69 102 LYS A C 1
ATOM 836 O O . LYS A 1 102 ? 5.158 3.699 -26.246 1.00 92.69 102 LYS A O 1
ATOM 841 N N . VAL A 1 103 ? 5.380 2.183 -24.595 1.00 93.25 103 VAL A N 1
ATOM 842 C CA . VAL A 1 103 ? 5.149 0.989 -25.425 1.00 93.25 103 VAL A CA 1
ATOM 843 C C . VAL A 1 103 ? 3.762 1.034 -26.071 1.00 93.25 103 VAL A C 1
ATOM 845 O O . VAL A 1 103 ? 3.630 0.895 -27.291 1.00 93.25 103 VAL A O 1
ATOM 848 N N . GLN A 1 104 ? 2.722 1.297 -25.277 1.00 94.81 104 GLN A N 1
ATOM 849 C CA . GLN A 1 104 ? 1.348 1.398 -25.775 1.00 94.81 104 GLN A CA 1
ATOM 850 C C . GLN A 1 104 ? 1.171 2.582 -26.729 1.00 94.81 104 GLN A C 1
ATOM 852 O O . GLN A 1 104 ? 0.491 2.459 -27.751 1.00 94.81 104 GLN A O 1
ATOM 857 N N . LEU A 1 105 ? 1.818 3.717 -26.451 1.00 95.25 105 LEU A N 1
ATOM 858 C CA . LEU A 1 105 ? 1.807 4.874 -27.341 1.00 95.25 105 LEU A CA 1
ATOM 859 C C . LEU A 1 105 ? 2.463 4.559 -28.692 1.00 95.25 105 LEU A C 1
ATOM 861 O O . LEU A 1 105 ? 1.910 4.920 -29.732 1.00 95.25 105 LEU A O 1
ATOM 865 N N . ALA A 1 106 ? 3.597 3.852 -28.697 1.00 92.88 106 ALA A N 1
ATOM 866 C CA . ALA A 1 106 ? 4.279 3.427 -29.918 1.00 92.88 106 ALA A CA 1
ATOM 867 C C . ALA A 1 106 ? 3.389 2.516 -30.776 1.00 92.88 106 ALA A C 1
ATOM 869 O O . ALA A 1 106 ? 3.283 2.718 -31.988 1.00 92.88 106 ALA A O 1
ATOM 870 N N . LYS A 1 107 ? 2.695 1.559 -30.143 1.00 94.94 107 LYS A N 1
ATOM 871 C CA . LYS A 1 107 ? 1.709 0.688 -30.802 1.00 94.94 107 LYS A CA 1
ATOM 872 C C . LYS A 1 107 ? 0.539 1.485 -31.382 1.00 94.94 107 LYS A C 1
ATOM 874 O O . LYS A 1 107 ? 0.153 1.253 -32.527 1.00 94.94 107 LYS A O 1
ATOM 879 N N . ARG A 1 108 ? -0.004 2.442 -30.620 1.00 95.94 108 ARG A N 1
ATOM 880 C CA . ARG A 1 108 ? -1.140 3.280 -31.038 1.00 95.94 108 ARG A CA 1
ATOM 881 C C . ARG A 1 108 ? -0.794 4.166 -32.236 1.00 95.94 108 ARG A C 1
ATOM 883 O O . ARG A 1 108 ? -1.586 4.236 -33.169 1.00 95.94 108 ARG A O 1
ATOM 890 N N . ARG A 1 109 ? 0.385 4.799 -32.238 1.00 92.81 109 ARG A N 1
ATOM 891 C CA . ARG A 1 109 ? 0.849 5.673 -33.334 1.00 92.81 109 ARG A CA 1
ATOM 892 C C . ARG A 1 109 ? 0.984 4.930 -34.663 1.00 92.81 109 ARG A C 1
ATOM 894 O O . ARG A 1 109 ? 0.577 5.461 -35.687 1.00 92.81 109 ARG A O 1
ATOM 901 N N . ALA A 1 110 ? 1.485 3.697 -34.631 1.00 92.75 110 ALA A N 1
ATOM 902 C CA . ALA A 1 110 ? 1.603 2.855 -35.821 1.00 92.75 110 ALA A CA 1
ATOM 903 C C . ALA A 1 110 ? 0.290 2.170 -36.236 1.00 92.75 110 ALA A C 1
ATOM 905 O O . ALA A 1 110 ? 0.243 1.548 -37.290 1.00 92.75 110 ALA A O 1
ATOM 906 N N . ARG A 1 111 ? -0.774 2.269 -35.419 1.00 92.94 111 ARG A N 1
ATOM 907 C CA . ARG A 1 111 ? -2.015 1.481 -35.565 1.00 92.94 111 ARG A CA 1
ATOM 908 C C . ARG A 1 111 ? -1.743 -0.031 -35.588 1.00 92.94 111 ARG A C 1
ATOM 910 O O . ARG A 1 111 ? -2.412 -0.790 -36.280 1.00 92.94 111 ARG A O 1
ATOM 917 N N . GLY A 1 112 ? -0.780 -0.459 -34.772 1.00 89.88 112 GLY A N 1
ATOM 918 C CA . GLY A 1 112 ? -0.270 -1.827 -34.739 1.00 89.88 112 GLY A CA 1
ATOM 919 C C . GLY A 1 112 ? 0.962 -2.026 -35.623 1.00 89.88 112 GLY A C 1
ATOM 920 O O . GLY A 1 112 ? 1.222 -1.276 -36.554 1.00 89.88 112 GLY A O 1
ATOM 921 N N . TYR A 1 113 ? 1.745 -3.054 -35.307 1.00 92.38 113 TYR A N 1
ATOM 922 C CA . TYR A 1 113 ? 2.913 -3.448 -36.089 1.00 92.38 113 TYR A CA 1
ATOM 923 C C . TYR A 1 113 ? 2.659 -4.830 -36.674 1.00 92.38 113 TYR A C 1
ATOM 925 O O . TYR A 1 113 ? 2.312 -5.754 -35.941 1.00 92.38 113 TYR A O 1
ATOM 933 N N . ARG A 1 114 ? 2.850 -4.979 -37.989 1.00 90.75 114 ARG A N 1
ATOM 934 C CA . ARG A 1 114 ? 2.747 -6.282 -38.663 1.00 90.75 114 ARG A CA 1
ATOM 935 C C . ARG A 1 114 ? 3.941 -7.188 -38.349 1.00 90.75 114 ARG A C 1
ATOM 937 O O . ARG A 1 114 ? 3.773 -8.394 -38.235 1.00 90.75 114 ARG A O 1
ATOM 944 N N . ASN A 1 115 ? 5.134 -6.605 -38.218 1.00 94.19 115 ASN A N 1
ATOM 945 C CA . ASN A 1 115 ? 6.366 -7.314 -37.880 1.00 94.19 115 ASN A CA 1
ATOM 946 C C . ASN A 1 115 ? 6.778 -6.984 -36.439 1.00 94.19 115 ASN A C 1
ATOM 948 O O . ASN A 1 115 ? 6.986 -5.815 -36.102 1.00 94.19 115 ASN A O 1
ATOM 952 N N . ILE A 1 116 ? 6.918 -8.014 -35.604 1.00 93.50 116 ILE A N 1
ATOM 953 C CA . ILE A 1 116 ? 7.286 -7.862 -34.195 1.00 93.50 116 ILE A CA 1
ATOM 954 C C . ILE A 1 116 ? 8.708 -7.323 -34.006 1.00 93.50 116 ILE A C 1
ATOM 956 O O . ILE A 1 116 ? 8.934 -6.550 -33.082 1.00 93.50 116 ILE A O 1
ATOM 960 N N . ASN A 1 117 ? 9.637 -7.623 -34.917 1.00 94.00 117 ASN A N 1
ATOM 961 C CA . ASN A 1 117 ? 11.004 -7.102 -34.850 1.00 94.00 117 ASN A CA 1
ATOM 962 C C . ASN A 1 117 ? 11.015 -5.580 -35.024 1.00 94.00 117 ASN A C 1
ATOM 964 O O . ASN A 1 117 ? 11.705 -4.878 -34.292 1.00 94.00 117 ASN A O 1
ATOM 968 N N . ASN A 1 118 ? 10.176 -5.046 -35.917 1.00 91.94 118 ASN A N 1
ATOM 969 C CA . ASN A 1 118 ? 10.023 -3.597 -36.073 1.00 91.94 118 ASN A CA 1
ATOM 970 C C . ASN A 1 118 ? 9.407 -2.961 -34.823 1.00 91.94 118 ASN A C 1
ATOM 972 O O . ASN A 1 118 ? 9.802 -1.860 -34.438 1.00 91.94 118 ASN A O 1
ATOM 976 N N . PHE A 1 119 ? 8.472 -3.659 -34.168 1.00 93.56 119 PHE A N 1
ATOM 977 C CA . PHE A 1 119 ? 7.928 -3.198 -32.896 1.00 93.56 119 PHE A CA 1
ATOM 978 C C . PHE A 1 119 ? 9.012 -3.161 -31.812 1.00 93.56 119 PHE A C 1
ATOM 980 O O . PHE A 1 119 ? 9.191 -2.146 -31.154 1.00 93.56 119 PHE A O 1
ATOM 987 N N . ILE A 1 120 ? 9.796 -4.226 -31.664 1.00 91.19 120 ILE A N 1
ATOM 988 C CA . ILE A 1 120 ? 10.892 -4.287 -30.692 1.00 91.19 120 ILE A CA 1
ATOM 989 C C . ILE A 1 120 ? 11.931 -3.184 -30.964 1.00 91.19 120 ILE A C 1
ATOM 991 O O . ILE A 1 120 ? 12.299 -2.452 -30.046 1.00 91.19 120 ILE A O 1
ATOM 995 N N . ASN A 1 121 ? 12.329 -2.985 -32.224 1.00 91.31 121 ASN A N 1
ATOM 996 C CA . ASN A 1 121 ? 13.282 -1.942 -32.614 1.00 91.31 121 ASN A CA 1
ATOM 997 C C . ASN A 1 121 ? 12.785 -0.534 -32.260 1.00 91.31 121 ASN A C 1
ATOM 999 O O . ASN A 1 121 ? 13.552 0.265 -31.720 1.00 91.31 121 ASN A O 1
ATOM 1003 N N . ILE A 1 122 ? 11.500 -0.225 -32.495 1.00 91.12 122 ILE A N 1
ATOM 1004 C CA . ILE A 1 122 ? 10.956 1.085 -32.110 1.00 91.12 122 ILE A CA 1
ATOM 1005 C C . ILE A 1 122 ? 10.926 1.260 -30.587 1.00 91.12 122 ILE A C 1
ATOM 1007 O O . ILE A 1 122 ? 11.127 2.369 -30.095 1.00 91.12 122 ILE A O 1
ATOM 1011 N N . LEU A 1 123 ? 10.710 0.185 -29.819 1.00 91.31 123 LEU A N 1
ATOM 1012 C CA . LEU A 1 123 ? 10.744 0.252 -28.358 1.00 91.31 123 LEU A CA 1
ATOM 1013 C C . LEU A 1 123 ? 12.160 0.517 -27.853 1.00 91.31 123 LEU A C 1
ATOM 1015 O O . LEU A 1 123 ? 12.328 1.397 -27.007 1.00 91.31 123 LEU A O 1
ATOM 1019 N N . TYR A 1 124 ? 13.168 -0.167 -28.403 1.00 89.31 124 TYR A N 1
ATOM 1020 C CA . TYR A 1 124 ? 14.571 0.123 -28.100 1.00 89.31 124 TYR A CA 1
ATOM 1021 C C . TYR A 1 124 ? 14.937 1.563 -28.458 1.00 89.31 124 TYR A C 1
ATOM 1023 O O . TYR A 1 124 ? 15.573 2.242 -27.656 1.00 89.31 124 TYR A O 1
ATOM 1031 N N . PHE A 1 125 ? 14.467 2.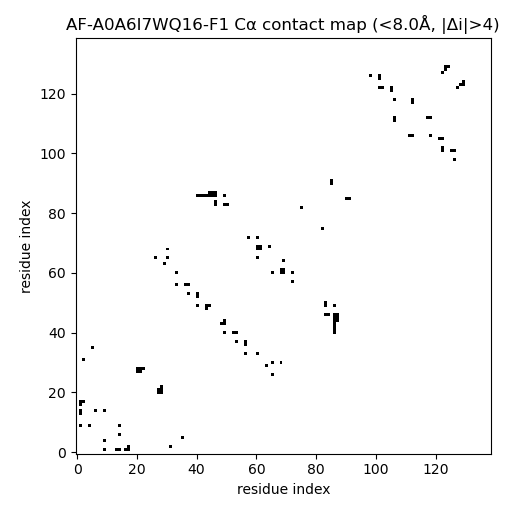071 -29.598 1.00 87.31 125 PHE A N 1
ATOM 1032 C CA . PHE A 1 125 ? 14.692 3.462 -29.982 1.00 87.31 125 PHE A CA 1
ATOM 1033 C C . PHE A 1 125 ? 14.056 4.458 -28.997 1.00 87.31 125 PHE A C 1
ATOM 1035 O O . PHE A 1 125 ? 14.730 5.353 -28.489 1.00 87.31 125 PHE A O 1
ATOM 1042 N N . LEU A 1 126 ? 12.772 4.284 -28.670 1.00 87.44 126 LEU A N 1
ATOM 1043 C CA . LEU A 1 126 ? 12.017 5.222 -27.830 1.00 87.44 126 LEU A CA 1
ATOM 1044 C C . LEU A 1 126 ? 12.379 5.148 -26.339 1.00 87.44 126 LEU A C 1
ATOM 1046 O O . LEU A 1 126 ? 12.311 6.157 -25.631 1.00 87.44 126 LEU A O 1
ATOM 1050 N N . CYS A 1 127 ? 12.710 3.957 -25.836 1.00 86.38 127 CYS A N 1
ATOM 1051 C CA . CYS A 1 127 ? 12.982 3.732 -24.414 1.00 86.38 127 CYS A CA 1
ATOM 1052 C C . CYS A 1 127 ? 14.480 3.721 -24.093 1.00 86.38 127 CYS A C 1
ATOM 1054 O O . CYS A 1 127 ? 14.857 4.156 -23.009 1.00 86.38 127 CYS A O 1
ATOM 1056 N N . GLY A 1 128 ? 15.325 3.273 -25.025 1.00 79.44 128 GLY A N 1
ATOM 1057 C CA . GLY A 1 128 ? 16.767 3.109 -24.831 1.00 79.44 128 GLY A CA 1
ATOM 1058 C C . GLY A 1 128 ? 17.603 4.371 -25.046 1.00 79.44 128 GLY A C 1
ATOM 1059 O O . GLY A 1 128 ? 18.815 4.307 -24.878 1.00 79.44 128 GLY A O 1
ATOM 1060 N N . LYS A 1 129 ? 16.989 5.511 -25.412 1.00 67.00 129 LYS A N 1
ATOM 1061 C CA . LYS A 1 129 ? 17.689 6.776 -25.736 1.00 67.00 129 LYS A CA 1
ATOM 1062 C C . LYS A 1 129 ? 18.860 6.576 -26.715 1.00 67.00 129 LYS A C 1
ATOM 1064 O O . LYS A 1 129 ? 19.875 7.263 -26.606 1.00 67.00 129 LYS A O 1
ATOM 1069 N N . LEU A 1 130 ? 18.732 5.629 -27.648 1.00 65.69 130 LEU A N 1
ATOM 1070 C CA . LEU A 1 130 ? 19.762 5.357 -28.646 1.00 65.69 130 LEU A CA 1
ATOM 1071 C C . LEU A 1 130 ? 19.993 6.630 -29.467 1.00 65.69 130 LEU A C 1
ATOM 1073 O O . LEU A 1 130 ? 19.100 7.091 -30.179 1.00 65.69 130 LEU A O 1
ATOM 1077 N N . LYS A 1 131 ? 21.183 7.218 -29.323 1.00 59.53 131 LYS A N 1
ATOM 1078 C CA . LYS A 1 131 ? 21.646 8.296 -30.192 1.00 59.53 131 LYS A CA 1
ATOM 1079 C C . LYS A 1 131 ? 22.161 7.646 -31.464 1.00 59.53 131 LYS A C 1
ATOM 1081 O O . LYS A 1 131 ? 23.178 6.964 -31.439 1.00 59.53 131 LYS A O 1
ATOM 1086 N N . PHE A 1 132 ? 21.427 7.822 -32.551 1.00 64.25 132 PHE A N 1
ATOM 1087 C CA . PHE A 1 132 ? 21.954 7.512 -33.867 1.00 64.25 132 PHE A CA 1
ATOM 1088 C C . PHE A 1 132 ? 22.720 8.739 -34.350 1.00 64.25 132 PHE A C 1
ATOM 1090 O O . PHE A 1 132 ? 22.109 9.770 -34.632 1.00 64.25 132 PHE A O 1
ATOM 1097 N N . ASP A 1 133 ? 24.043 8.625 -34.425 1.00 61.50 133 ASP A N 1
ATOM 1098 C CA . ASP A 1 133 ? 24.857 9.547 -35.209 1.00 61.50 133 ASP A CA 1
ATOM 1099 C C . ASP A 1 133 ? 24.563 9.237 -36.678 1.00 61.50 133 ASP A C 1
ATOM 1101 O O . ASP A 1 133 ? 25.131 8.325 -37.274 1.00 61.50 133 ASP A O 1
ATOM 1105 N N . TYR A 1 134 ? 23.571 9.921 -37.243 1.00 60.69 134 TYR A N 1
ATOM 1106 C CA . TYR A 1 134 ? 23.301 9.840 -38.673 1.00 60.69 134 TYR A CA 1
ATOM 1107 C C . TYR A 1 134 ? 24.461 10.498 -39.430 1.00 60.69 134 TYR A C 1
ATOM 1109 O O . TYR A 1 134 ? 24.711 11.686 -39.212 1.00 60.69 134 TYR A O 1
ATOM 1117 N N . PRO A 1 135 ? 25.112 9.824 -40.391 1.00 61.03 135 PRO A N 1
ATOM 1118 C CA . PRO A 1 135 ? 25.713 10.547 -41.492 1.00 61.03 135 PRO A CA 1
ATOM 1119 C C . PRO A 1 135 ? 24.591 11.039 -42.417 1.00 61.03 135 PRO A C 1
ATOM 1121 O O . PRO A 1 135 ? 23.839 10.241 -42.976 1.00 61.03 135 PRO A O 1
ATOM 1124 N N . LEU A 1 136 ? 24.496 12.356 -42.611 1.00 57.72 136 LEU A N 1
ATOM 1125 C CA . LEU A 1 136 ? 23.762 12.961 -43.728 1.00 57.72 136 LEU A CA 1
ATOM 1126 C C . LEU A 1 136 ? 24.589 12.800 -45.010 1.00 57.72 136 LEU A C 1
ATOM 1128 O O . LEU A 1 136 ? 25.063 13.781 -45.573 1.00 57.72 136 LEU A O 1
ATOM 1132 N N . TYR A 1 137 ? 24.804 11.571 -45.469 1.00 55.91 137 TYR A N 1
ATOM 1133 C CA . TYR A 1 137 ? 25.272 11.362 -46.836 1.00 55.91 137 TYR A CA 1
ATOM 1134 C C . TYR A 1 137 ? 24.096 10.859 -47.657 1.00 55.91 137 TYR A C 1
ATOM 1136 O O . TYR A 1 137 ? 23.847 9.661 -47.772 1.00 55.91 137 TYR A O 1
ATOM 1144 N N . PHE A 1 138 ? 23.353 11.825 -48.190 1.00 57.19 138 PHE A N 1
ATOM 1145 C CA . PHE A 1 138 ? 22.571 11.614 -49.396 1.00 57.19 138 PHE A CA 1
ATOM 1146 C C . PHE A 1 138 ? 23.563 11.637 -50.561 1.00 57.19 138 PHE A C 1
ATOM 1148 O O . PHE A 1 138 ? 24.303 12.609 -50.716 1.00 57.19 138 PHE A O 1
ATOM 1155 N N . THR A 1 139 ? 23.635 10.530 -51.296 1.00 49.44 139 THR A N 1
ATOM 1156 C CA . THR A 1 139 ? 24.195 10.522 -52.654 1.00 49.44 139 THR A CA 1
ATOM 1157 C C . THR A 1 139 ? 23.190 11.148 -53.606 1.00 49.44 139 THR A C 1
ATOM 1159 O O . THR A 1 139 ? 21.973 11.008 -53.336 1.00 49.44 139 THR A O 1
#

Radius of gyration: 23.87 Å; Cα contacts (8 Å, |Δi|>4): 73; chains: 1; bounding box: 50×35×69 Å

Solvent-accessible surface area (backbone atoms only — not comparable to full-atom values): 8247 Å² total; per-residue (Å²): 120,66,90,81,48,58,76,92,75,52,50,76,71,43,49,53,52,46,54,55,48,29,70,77,33,56,71,58,32,52,51,50,52,55,56,57,57,58,57,54,51,72,71,35,92,41,50,68,57,30,49,56,49,54,51,52,51,47,52,55,41,58,73,64,67,44,67,72,54,47,55,48,46,54,53,49,63,78,41,40,70,62,59,41,51,32,50,73,66,65,70,66,65,62,64,60,52,52,50,50,51,52,51,53,49,56,36,58,74,60,74,51,67,93,47,66,67,61,48,51,52,51,46,47,46,74,72,62,68,63,79,76,86,72,79,90,73,80,129